Protein AF-A0A6M0SD68-F1 (afdb_monomer)

pLDDT: mean 91.44, std 9.56, range [51.66, 97.94]

Structure (mmCIF, N/CA/C/O backbone):
data_AF-A0A6M0SD68-F1
#
_entry.id   AF-A0A6M0SD68-F1
#
loop_
_atom_site.group_PDB
_atom_site.id
_atom_site.type_symbol
_atom_site.label_atom_id
_atom_site.label_alt_id
_atom_site.label_comp_id
_atom_site.label_asym_id
_atom_site.label_entity_id
_atom_site.label_seq_id
_atom_site.pdbx_PDB_ins_code
_atom_site.Cartn_x
_atom_site.Cartn_y
_atom_site.Cartn_z
_atom_site.occupancy
_atom_site.B_iso_or_equiv
_atom_site.auth_seq_id
_atom_site.auth_comp_id
_atom_site.auth_asym_id
_atom_site.auth_atom_id
_atom_site.pdbx_PDB_model_num
ATOM 1 N N . MET A 1 1 ? 14.435 -3.325 -21.095 1.00 51.66 1 MET A N 1
ATOM 2 C CA . MET A 1 1 ? 13.004 -3.078 -20.810 1.00 51.66 1 MET A CA 1
ATOM 3 C C . MET A 1 1 ? 12.915 -2.585 -19.380 1.00 51.66 1 MET A C 1
ATOM 5 O O . MET A 1 1 ? 13.403 -3.286 -18.506 1.00 51.66 1 MET A O 1
ATOM 9 N N . GLY A 1 2 ? 12.424 -1.365 -19.161 1.00 66.69 2 GLY A N 1
ATOM 10 C CA . GLY A 1 2 ? 12.299 -0.798 -17.816 1.00 66.69 2 GLY A CA 1
ATOM 11 C C . GLY A 1 2 ? 11.113 -1.401 -17.069 1.00 66.69 2 GLY A C 1
ATOM 12 O O . GLY A 1 2 ? 10.083 -1.696 -17.677 1.00 66.69 2 GLY A O 1
ATOM 13 N N . VAL A 1 3 ? 11.268 -1.590 -15.763 1.00 79.31 3 VAL A N 1
ATOM 14 C CA . VAL A 1 3 ? 10.170 -1.948 -14.862 1.00 79.31 3 VAL A CA 1
ATOM 15 C C . VAL A 1 3 ? 9.431 -0.661 -14.487 1.00 79.31 3 VAL A C 1
ATOM 17 O O . VAL A 1 3 ? 10.068 0.354 -14.219 1.00 79.31 3 VAL A O 1
ATOM 20 N N . SER A 1 4 ? 8.096 -0.681 -14.506 1.00 87.81 4 SER A N 1
ATOM 21 C CA . SER A 1 4 ? 7.269 0.465 -14.111 1.00 87.81 4 SER A CA 1
ATOM 22 C C . SER A 1 4 ? 6.580 0.165 -12.778 1.00 87.81 4 SER A C 1
ATOM 24 O O . SER A 1 4 ? 5.684 -0.679 -12.782 1.00 87.81 4 SER A O 1
ATOM 26 N N . PRO A 1 5 ? 6.941 0.852 -11.678 1.00 89.62 5 PRO A N 1
ATOM 27 C CA . PRO A 1 5 ? 6.321 0.650 -10.364 1.00 89.62 5 PRO A CA 1
ATOM 28 C C . PRO A 1 5 ? 4.792 0.776 -10.412 1.00 89.62 5 PRO A C 1
ATOM 30 O O . PRO A 1 5 ? 4.070 -0.043 -9.850 1.00 89.62 5 PRO A O 1
ATOM 33 N N . GLN A 1 6 ? 4.295 1.758 -11.172 1.00 89.12 6 GLN A N 1
ATOM 34 C CA . GLN A 1 6 ? 2.863 2.006 -11.326 1.00 89.12 6 GLN A CA 1
ATOM 35 C C . GLN A 1 6 ? 2.127 0.811 -11.939 1.00 89.12 6 GLN A C 1
ATOM 3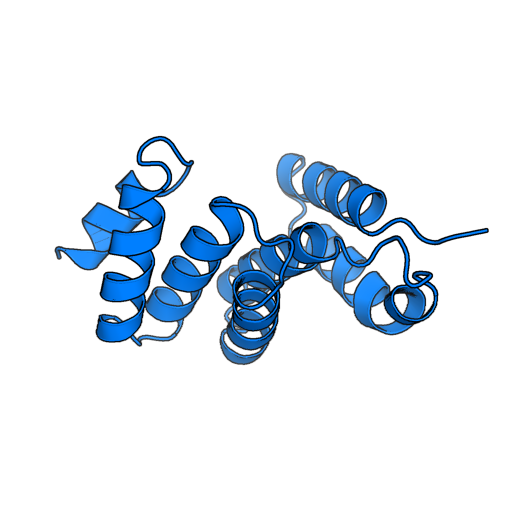7 O O . GLN A 1 6 ? 1.084 0.424 -11.437 1.00 89.12 6 GLN A O 1
ATOM 42 N N . LYS A 1 7 ? 2.689 0.159 -12.965 1.00 91.19 7 LYS A N 1
ATOM 43 C CA . LYS A 1 7 ? 2.039 -1.012 -13.580 1.00 91.19 7 LYS A CA 1
ATOM 44 C C . LYS A 1 7 ? 1.904 -2.190 -12.612 1.00 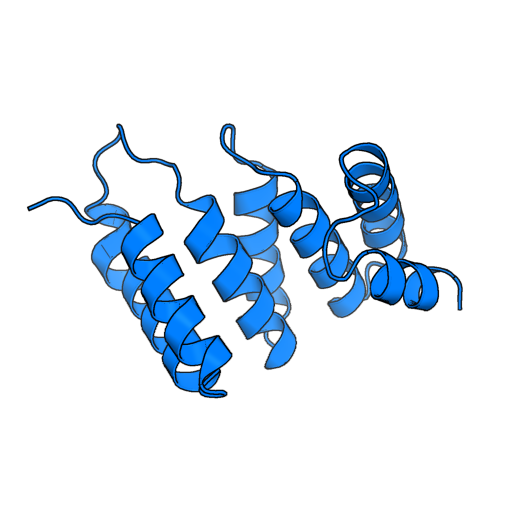91.19 7 LYS A C 1
ATOM 46 O O . LYS A 1 7 ? 0.950 -2.955 -12.720 1.00 91.19 7 LYS A O 1
ATOM 51 N N . TRP A 1 8 ? 2.854 -2.348 -11.689 1.00 93.50 8 TRP A N 1
ATOM 52 C CA . TRP A 1 8 ? 2.763 -3.359 -10.634 1.00 93.50 8 TRP A CA 1
ATOM 53 C C . TRP A 1 8 ? 1.685 -2.999 -9.612 1.00 93.50 8 TRP A C 1
ATOM 55 O O . TRP A 1 8 ? 0.897 -3.867 -9.244 1.00 93.50 8 TRP A O 1
ATOM 65 N N . ALA A 1 9 ? 1.589 -1.721 -9.233 1.00 93.88 9 ALA A N 1
ATOM 66 C CA . ALA A 1 9 ? 0.508 -1.225 -8.387 1.00 93.88 9 ALA A CA 1
ATOM 67 C C . ALA A 1 9 ? -0.874 -1.420 -9.041 1.00 93.88 9 ALA A C 1
ATOM 69 O O . ALA A 1 9 ? -1.752 -2.001 -8.415 1.00 93.88 9 ALA A O 1
ATOM 70 N N . ASP A 1 10 ? -1.053 -1.043 -10.309 1.00 94.75 10 ASP A N 1
ATOM 71 C CA . ASP A 1 10 ? -2.324 -1.209 -11.034 1.00 94.75 10 ASP A CA 1
ATOM 72 C C . ASP A 1 10 ? -2.743 -2.691 -11.105 1.00 94.75 10 ASP A C 1
ATOM 74 O O . ASP A 1 10 ? -3.912 -3.048 -10.943 1.00 94.75 10 ASP A O 1
ATOM 78 N N . CYS A 1 11 ? -1.774 -3.589 -11.312 1.00 96.06 11 CYS A N 1
ATOM 79 C CA . CYS A 1 11 ? -2.017 -5.030 -11.325 1.00 96.06 11 CYS A CA 1
ATOM 80 C C . CYS A 1 11 ? -2.411 -5.557 -9.934 1.00 96.06 11 CYS A C 1
ATOM 82 O O . CYS A 1 11 ? -3.369 -6.322 -9.804 1.00 96.06 11 CYS A O 1
ATOM 84 N N . ALA A 1 12 ? -1.720 -5.116 -8.879 1.00 96.56 12 ALA A N 1
ATOM 85 C CA . ALA A 1 12 ? -2.081 -5.451 -7.506 1.00 96.56 12 ALA A CA 1
ATOM 86 C C . ALA A 1 12 ? -3.484 -4.932 -7.149 1.00 96.56 12 ALA A C 1
ATOM 88 O O . ALA A 1 12 ? -4.245 -5.625 -6.478 1.00 96.56 12 ALA A O 1
ATOM 89 N N . GLU A 1 13 ? -3.864 -3.754 -7.645 1.00 96.25 13 GLU A N 1
ATOM 90 C CA . GLU A 1 13 ? -5.178 -3.155 -7.410 1.00 96.25 13 GLU A CA 1
ATOM 91 C C . GLU A 1 13 ? -6.274 -3.991 -8.068 1.00 96.25 13 GLU A C 1
ATOM 93 O O . GLU A 1 13 ? -7.302 -4.261 -7.448 1.00 96.25 13 GLU A O 1
ATOM 98 N N . ALA A 1 14 ? -6.032 -4.493 -9.280 1.00 97.69 14 ALA A N 1
ATOM 99 C CA . ALA A 1 14 ? -6.941 -5.427 -9.934 1.00 97.69 14 ALA A CA 1
ATOM 100 C C . ALA A 1 14 ? -7.150 -6.708 -9.104 1.00 97.69 14 ALA A C 1
ATOM 102 O O . ALA A 1 14 ? -8.283 -7.181 -8.985 1.00 97.69 14 ALA A O 1
ATOM 103 N N . PHE A 1 15 ? -6.096 -7.249 -8.481 1.00 97.75 15 PHE A N 1
ATOM 104 C CA . PHE A 1 15 ? -6.230 -8.392 -7.572 1.00 97.75 15 PHE A CA 1
ATOM 105 C C . PHE A 1 15 ? -7.011 -8.048 -6.299 1.00 97.75 15 PHE A C 1
ATOM 107 O O . PHE A 1 15 ? -7.865 -8.839 -5.897 1.00 97.75 15 PHE A O 1
ATOM 114 N N . ILE A 1 16 ? -6.779 -6.876 -5.699 1.00 96.56 16 ILE A N 1
ATOM 115 C CA . ILE A 1 16 ? -7.534 -6.397 -4.529 1.00 96.56 16 ILE A CA 1
ATOM 116 C C . ILE A 1 16 ? -9.018 -6.249 -4.872 1.00 96.56 16 ILE A C 1
ATOM 118 O O . ILE A 1 16 ? -9.866 -6.774 -4.157 1.00 96.56 16 ILE A O 1
ATOM 122 N N . ASN A 1 17 ? -9.339 -5.614 -6.000 1.00 96.44 17 ASN A N 1
ATOM 123 C CA . ASN A 1 17 ? -10.717 -5.420 -6.455 1.00 96.44 17 ASN A CA 1
ATOM 124 C C . ASN A 1 17 ? -11.423 -6.746 -6.782 1.00 96.44 17 ASN A C 1
ATOM 126 O O . ASN A 1 17 ? -12.642 -6.843 -6.665 1.00 96.44 17 ASN A O 1
ATOM 130 N N . ALA A 1 18 ? -10.666 -7.785 -7.142 1.00 96.81 18 ALA A N 1
ATOM 131 C CA . ALA A 1 18 ? -11.166 -9.150 -7.298 1.00 96.81 18 ALA A CA 1
ATOM 132 C C . ALA A 1 18 ? -11.277 -9.929 -5.966 1.00 96.81 18 ALA A C 1
ATOM 134 O O . ALA A 1 18 ? -11.580 -11.122 -5.979 1.00 96.81 18 ALA A O 1
ATOM 135 N N . GLY A 1 19 ? -10.994 -9.293 -4.823 1.00 96.00 19 GLY A N 1
ATOM 136 C CA . GLY A 1 19 ? -10.987 -9.908 -3.492 1.00 96.00 19 GLY A CA 1
ATOM 137 C C . GLY A 1 19 ? -9.778 -10.808 -3.219 1.00 96.00 19 GLY A C 1
ATOM 138 O O . GLY A 1 19 ? -9.735 -11.498 -2.202 1.00 96.00 19 GLY A O 1
ATOM 139 N N . ASN A 1 20 ? -8.778 -10.828 -4.104 1.00 96.94 20 ASN A N 1
ATOM 140 C CA . ASN A 1 20 ? -7.602 -11.683 -3.979 1.00 96.94 20 ASN A CA 1
ATOM 141 C C . ASN A 1 20 ? -6.419 -10.937 -3.349 1.00 96.94 20 ASN A C 1
ATOM 143 O O . ASN A 1 20 ? -5.404 -10.665 -3.992 1.00 96.94 20 ASN A O 1
ATOM 147 N N . HIS A 1 21 ? -6.562 -10.605 -2.067 1.00 96.56 21 HIS A N 1
ATOM 148 C CA . HIS A 1 21 ? -5.572 -9.809 -1.335 1.00 96.56 21 HIS A CA 1
ATOM 149 C C . HIS A 1 21 ? -4.229 -10.544 -1.196 1.00 96.56 21 HIS A C 1
ATOM 151 O O . HIS A 1 21 ? -3.177 -9.919 -1.280 1.00 96.56 21 HIS A O 1
ATOM 157 N N . GLN A 1 22 ? -4.256 -11.876 -1.066 1.00 96.50 22 GLN A N 1
ATOM 158 C CA . GLN A 1 22 ? -3.044 -12.691 -0.966 1.00 96.50 22 GLN A CA 1
ATOM 159 C C . GLN A 1 22 ? -2.198 -12.610 -2.244 1.00 96.50 22 GLN A C 1
ATOM 161 O O . GLN A 1 22 ? -1.006 -12.333 -2.168 1.00 96.50 22 GLN A O 1
ATOM 166 N N . LYS A 1 23 ? -2.811 -12.760 -3.428 1.00 96.81 23 LYS A N 1
ATOM 167 C CA . LYS A 1 23 ? -2.076 -12.605 -4.695 1.00 96.81 23 LYS A CA 1
ATOM 168 C C . LYS A 1 23 ? -1.560 -11.187 -4.901 1.00 96.81 23 LYS A C 1
ATOM 170 O O . LYS A 1 23 ? -0.472 -11.020 -5.438 1.00 96.81 23 LYS A O 1
ATOM 175 N N . ALA A 1 24 ? -2.325 -10.174 -4.491 1.00 97.81 24 ALA A N 1
ATOM 176 C CA . ALA A 1 24 ? -1.864 -8.789 -4.554 1.00 97.81 24 ALA A CA 1
ATOM 177 C C . ALA A 1 24 ? -0.607 -8.580 -3.696 1.00 97.81 24 ALA A C 1
ATOM 179 O O . ALA A 1 24 ? 0.329 -7.916 -4.137 1.00 97.81 24 ALA A O 1
ATOM 180 N N . ARG A 1 25 ? -0.570 -9.184 -2.500 1.00 97.19 25 ARG A N 1
ATOM 181 C CA . ARG A 1 25 ? 0.588 -9.137 -1.600 1.00 97.19 25 ARG A CA 1
ATOM 182 C C . ARG A 1 25 ? 1.796 -9.823 -2.229 1.00 97.19 25 ARG A C 1
ATOM 184 O O . ARG A 1 25 ? 2.821 -9.174 -2.384 1.00 97.19 25 ARG A O 1
ATOM 191 N N . GLU A 1 26 ? 1.649 -11.080 -2.643 1.00 97.38 26 GLU A N 1
ATOM 192 C CA . GLU A 1 26 ? 2.731 -11.868 -3.256 1.00 97.38 26 GLU A CA 1
ATOM 193 C C . GLU A 1 26 ? 3.319 -11.169 -4.489 1.00 97.38 26 GLU A C 1
ATOM 195 O O . GLU A 1 26 ? 4.534 -11.122 -4.663 1.00 97.38 26 GLU A O 1
ATOM 200 N N . LEU A 1 27 ? 2.459 -10.576 -5.323 1.00 97.44 27 LEU A N 1
ATOM 201 C CA . LEU A 1 27 ? 2.872 -9.815 -6.499 1.00 97.44 27 LEU A CA 1
ATOM 202 C C . LEU A 1 27 ? 3.747 -8.608 -6.126 1.00 97.44 27 LEU A C 1
ATOM 204 O O . LEU A 1 27 ? 4.747 -8.341 -6.791 1.00 97.44 27 LEU A O 1
ATOM 208 N N . LEU A 1 28 ? 3.359 -7.850 -5.098 1.00 96.69 28 LEU A N 1
ATOM 209 C CA . LEU A 1 28 ? 4.111 -6.671 -4.668 1.00 96.69 28 LEU A CA 1
ATOM 210 C C . LEU A 1 28 ? 5.387 -7.042 -3.904 1.00 96.69 28 LEU A C 1
ATOM 212 O O . LEU A 1 28 ? 6.391 -6.353 -4.056 1.00 96.69 28 LEU A O 1
ATOM 216 N N . GLU A 1 29 ? 5.384 -8.129 -3.133 1.00 96.38 29 GLU A N 1
ATOM 217 C CA . GLU A 1 29 ? 6.603 -8.664 -2.512 1.00 96.38 29 GLU A CA 1
ATOM 218 C C . GLU A 1 29 ? 7.617 -9.079 -3.594 1.00 96.38 29 GLU A C 1
ATOM 220 O O . GLU A 1 29 ? 8.754 -8.613 -3.565 1.00 96.38 29 GLU A O 1
ATOM 225 N N . ASP A 1 30 ? 7.188 -9.811 -4.631 1.00 95.44 30 ASP A N 1
ATOM 226 C CA . ASP A 1 30 ? 8.052 -10.164 -5.769 1.00 95.44 30 ASP A CA 1
ATOM 227 C C . ASP A 1 30 ? 8.603 -8.921 -6.488 1.00 95.44 30 ASP A C 1
ATOM 229 O O . ASP A 1 30 ? 9.783 -8.866 -6.853 1.00 95.44 30 ASP A O 1
ATOM 233 N N . TYR A 1 31 ? 7.776 -7.882 -6.651 1.00 94.19 31 TYR A N 1
ATOM 234 C CA . TYR A 1 31 ? 8.224 -6.603 -7.197 1.00 94.19 31 TYR A CA 1
ATOM 235 C C . TYR A 1 31 ? 9.387 -6.011 -6.391 1.00 94.19 31 TYR A C 1
ATOM 237 O O . TYR A 1 31 ? 10.427 -5.681 -6.975 1.00 94.19 31 TYR A O 1
ATOM 245 N N . PHE A 1 32 ? 9.229 -5.875 -5.071 1.00 92.88 32 PHE A N 1
ATOM 246 C CA . PHE A 1 32 ? 10.250 -5.260 -4.225 1.00 92.88 32 PHE A CA 1
ATOM 247 C C . PHE A 1 32 ? 11.510 -6.115 -4.109 1.00 92.88 32 PHE A C 1
ATOM 249 O O . PHE A 1 32 ? 12.604 -5.549 -4.146 1.00 92.88 32 PHE A O 1
ATOM 256 N N . ASP A 1 33 ? 11.375 -7.439 -4.081 1.00 93.12 33 ASP A N 1
ATOM 257 C CA . ASP A 1 33 ? 12.504 -8.357 -3.936 1.00 93.12 33 ASP A CA 1
ATOM 258 C C . ASP A 1 33 ? 13.330 -8.482 -5.230 1.00 93.12 33 ASP A C 1
ATOM 260 O O . ASP A 1 33 ? 14.562 -8.524 -5.189 1.00 93.12 33 ASP A O 1
ATOM 264 N N . ASN A 1 34 ? 12.678 -8.516 -6.401 1.00 91.69 34 ASN A N 1
ATOM 265 C CA . ASN A 1 34 ? 13.328 -8.934 -7.654 1.00 91.69 34 ASN A CA 1
ATOM 266 C C . ASN A 1 34 ? 13.375 -7.867 -8.760 1.00 91.69 34 ASN A C 1
ATOM 268 O O . ASN A 1 34 ? 14.149 -8.001 -9.728 1.00 91.69 34 ASN A O 1
ATOM 272 N N . TYR A 1 35 ? 12.541 -6.827 -8.680 1.00 89.25 35 TYR A N 1
ATOM 273 C CA . TYR A 1 35 ? 12.326 -5.896 -9.794 1.00 89.25 35 TYR A CA 1
ATOM 274 C C . TYR A 1 35 ? 12.528 -4.421 -9.452 1.00 89.25 35 TYR A C 1
ATOM 276 O O . TYR A 1 35 ? 12.903 -3.673 -10.357 1.00 89.25 35 TYR A O 1
ATOM 284 N N . SER A 1 36 ? 12.378 -4.014 -8.191 1.00 86.50 36 SER A N 1
ATOM 285 C CA . SER A 1 36 ? 12.625 -2.640 -7.721 1.00 86.50 36 SER A CA 1
ATOM 286 C C . SER A 1 36 ? 14.021 -2.133 -8.116 1.00 86.50 36 SER A C 1
ATOM 288 O O . SER A 1 36 ? 14.173 -1.049 -8.672 1.00 86.50 36 SER A O 1
ATOM 290 N N . ILE A 1 37 ? 15.053 -2.977 -7.995 1.00 85.31 37 ILE A N 1
ATOM 291 C CA . ILE A 1 37 ? 16.437 -2.645 -8.380 1.00 85.31 37 ILE A CA 1
ATOM 292 C C . ILE A 1 37 ? 16.609 -2.331 -9.877 1.00 85.31 37 ILE A C 1
ATOM 294 O O . ILE A 1 37 ? 17.581 -1.696 -10.285 1.00 85.31 37 ILE A O 1
ATOM 298 N N . LYS A 1 38 ? 15.674 -2.780 -10.723 1.00 82.75 38 LYS A N 1
ATOM 299 C CA . LYS A 1 38 ? 15.685 -2.550 -12.177 1.00 82.75 38 LYS A CA 1
ATOM 300 C C . LYS A 1 38 ? 14.955 -1.260 -12.563 1.00 82.75 38 LYS A C 1
ATOM 302 O O . LYS A 1 38 ? 14.893 -0.933 -13.753 1.00 82.75 38 LYS A O 1
ATOM 307 N N . VAL A 1 39 ? 14.391 -0.536 -11.596 1.00 77.81 39 VAL A N 1
ATOM 308 C CA . VAL A 1 39 ? 13.778 0.773 -11.812 1.00 77.81 39 VAL A CA 1
ATOM 309 C C . VAL A 1 39 ? 14.887 1.795 -12.037 1.00 77.81 39 VAL A C 1
ATOM 311 O O . VAL A 1 39 ? 15.709 2.084 -11.171 1.00 77.81 39 VAL A O 1
ATOM 314 N N . THR A 1 40 ? 14.946 2.339 -13.249 1.00 68.38 40 THR A N 1
ATOM 315 C CA . THR A 1 40 ? 15.916 3.383 -13.597 1.00 68.38 40 THR A CA 1
ATOM 316 C C . THR A 1 40 ? 15.582 4.688 -12.871 1.00 68.38 40 THR A C 1
ATOM 318 O O . THR A 1 40 ? 14.407 5.010 -12.711 1.00 68.38 40 THR A O 1
ATOM 321 N N . SER A 1 41 ? 16.601 5.473 -12.502 1.00 58.12 41 SER A N 1
ATOM 322 C CA . SER A 1 41 ? 16.502 6.643 -11.602 1.00 58.12 41 SER A CA 1
ATOM 323 C C . SER A 1 41 ? 15.433 7.691 -11.943 1.00 58.12 41 SER A C 1
ATOM 325 O O . SER A 1 41 ? 14.977 8.389 -11.045 1.00 58.12 41 SER A O 1
ATOM 327 N N . TYR A 1 42 ? 14.991 7.787 -13.200 1.00 52.91 42 TYR A N 1
ATOM 328 C CA . TYR A 1 42 ? 13.920 8.696 -13.627 1.00 52.91 42 TYR A CA 1
ATOM 329 C C . TYR A 1 42 ? 12.511 8.273 -13.151 1.00 52.91 42 TYR A C 1
ATOM 331 O O . TYR A 1 42 ? 11.555 9.013 -13.345 1.00 52.91 42 TYR A O 1
ATOM 339 N N . ALA A 1 43 ? 12.362 7.090 -12.542 1.00 53.69 43 ALA A N 1
ATOM 340 C CA . ALA A 1 43 ? 11.074 6.497 -12.181 1.00 53.69 43 ALA A CA 1
ATOM 341 C C . ALA A 1 43 ? 10.930 6.160 -10.682 1.00 53.69 43 ALA A C 1
ATOM 343 O O . ALA A 1 43 ? 10.213 5.220 -10.348 1.00 53.69 43 ALA A O 1
ATOM 344 N N . ARG A 1 44 ? 11.558 6.924 -9.773 1.00 58.38 44 ARG A N 1
ATOM 345 C CA . ARG A 1 44 ? 11.407 6.794 -8.300 1.00 58.38 44 ARG A CA 1
ATOM 346 C C . ARG A 1 44 ? 9.998 7.159 -7.768 1.00 58.38 44 ARG A C 1
ATOM 348 O O . ARG A 1 44 ? 9.850 7.665 -6.665 1.00 58.38 44 ARG A O 1
ATOM 355 N N . PHE A 1 45 ? 8.945 6.870 -8.527 1.00 64.50 45 PHE A N 1
ATOM 356 C CA . PHE A 1 45 ? 7.535 7.037 -8.157 1.00 64.50 45 PHE A CA 1
ATOM 357 C C . PHE A 1 45 ? 6.982 5.779 -7.461 1.00 64.50 45 PHE A C 1
ATOM 359 O O . PHE A 1 45 ? 5.863 5.345 -7.721 1.00 64.50 45 PHE A O 1
ATOM 366 N N . GLU A 1 46 ? 7.788 5.128 -6.619 1.00 75.38 46 GLU A N 1
ATOM 367 C CA . GLU A 1 46 ? 7.457 3.819 -6.033 1.00 75.38 46 GLU A CA 1
ATOM 368 C C . GLU A 1 46 ? 6.468 3.892 -4.864 1.00 75.38 46 GLU A C 1
ATOM 370 O O . GLU A 1 46 ? 6.113 2.864 -4.290 1.00 75.38 46 GLU A O 1
ATOM 375 N N . THR A 1 47 ? 5.967 5.080 -4.525 1.00 90.81 47 THR A N 1
ATOM 376 C CA . THR A 1 47 ? 5.048 5.245 -3.393 1.00 90.81 47 THR A CA 1
ATOM 377 C C . THR A 1 47 ? 3.759 4.447 -3.594 1.00 90.81 47 THR A C 1
ATOM 379 O O . THR A 1 47 ? 3.226 3.877 -2.643 1.00 90.81 47 THR A O 1
ATOM 382 N N . ALA A 1 48 ? 3.316 4.269 -4.845 1.00 92.81 48 ALA A N 1
ATOM 383 C CA . ALA A 1 48 ? 2.147 3.461 -5.155 1.00 92.81 48 ALA A CA 1
ATOM 384 C C . ALA A 1 48 ? 2.292 1.973 -4.742 1.00 92.81 48 ALA A C 1
ATOM 386 O O . ALA A 1 48 ? 1.507 1.508 -3.911 1.00 92.81 48 ALA A O 1
ATOM 387 N N . PRO A 1 49 ? 3.256 1.183 -5.243 1.00 94.81 49 PRO A N 1
ATOM 388 C CA . PRO A 1 49 ? 3.408 -0.188 -4.755 1.00 94.81 49 PRO A CA 1
ATOM 389 C C . PRO A 1 49 ? 3.702 -0.248 -3.243 1.00 94.81 49 PRO A C 1
ATOM 391 O O . PRO A 1 49 ? 3.181 -1.141 -2.576 1.00 94.81 49 PRO A O 1
ATOM 394 N N . MET A 1 50 ? 4.428 0.728 -2.675 1.00 95.81 50 MET A N 1
ATOM 395 C CA . MET A 1 50 ? 4.737 0.772 -1.235 1.00 95.81 50 MET A CA 1
ATOM 396 C C . MET A 1 50 ? 3.472 0.912 -0.376 1.00 95.81 50 MET A C 1
ATOM 398 O O . MET A 1 50 ? 3.225 0.076 0.490 1.00 95.81 50 MET A O 1
ATOM 402 N N . ARG A 1 51 ? 2.618 1.913 -0.641 1.00 95.38 51 ARG A N 1
ATOM 403 C CA . ARG A 1 51 ? 1.389 2.158 0.143 1.00 95.38 51 ARG A CA 1
ATOM 404 C C . ARG A 1 51 ? 0.402 0.988 0.070 1.00 95.38 51 ARG A C 1
ATOM 406 O O . ARG A 1 51 ? -0.298 0.693 1.035 1.00 95.38 51 ARG A O 1
ATOM 413 N N . MET A 1 52 ? 0.343 0.300 -1.074 1.00 96.25 52 MET A N 1
ATOM 414 C CA . MET A 1 52 ? -0.530 -0.863 -1.251 1.00 96.25 52 MET A CA 1
ATOM 415 C C . MET A 1 52 ? -0.015 -2.070 -0.492 1.00 96.25 52 MET A C 1
ATOM 417 O O . MET A 1 52 ? -0.797 -2.720 0.200 1.00 96.25 52 MET A O 1
ATOM 421 N N . LEU A 1 53 ? 1.287 -2.343 -0.591 1.00 97.56 53 LEU A N 1
ATOM 422 C CA . LEU A 1 53 ? 1.893 -3.425 0.164 1.00 97.56 53 LEU A CA 1
ATOM 423 C C . LEU A 1 53 ? 1.766 -3.164 1.667 1.00 97.56 53 LEU A C 1
ATOM 425 O O . LEU A 1 53 ? 1.326 -4.053 2.385 1.00 97.56 53 LEU A O 1
ATOM 429 N N . ALA A 1 54 ? 2.012 -1.935 2.127 1.00 97.56 54 ALA A N 1
ATOM 430 C CA . ALA A 1 54 ? 1.810 -1.549 3.521 1.00 97.56 54 ALA A CA 1
ATOM 431 C C . ALA A 1 54 ? 0.391 -1.869 4.018 1.00 97.56 54 ALA A C 1
ATOM 433 O O . ALA A 1 54 ? 0.223 -2.516 5.052 1.00 97.56 54 ALA A O 1
ATOM 434 N N . LYS A 1 55 ? -0.637 -1.494 3.243 1.00 95.94 55 LYS A N 1
ATOM 435 C CA . LYS A 1 55 ? -2.039 -1.791 3.568 1.00 95.94 55 LYS A CA 1
ATOM 436 C C . LYS A 1 55 ? -2.319 -3.298 3.638 1.00 95.94 55 LYS A C 1
ATOM 438 O O . LYS A 1 55 ? -3.022 -3.746 4.539 1.00 95.94 55 LYS A O 1
ATOM 443 N N . LEU A 1 56 ? -1.789 -4.079 2.699 1.00 97.44 56 LEU A N 1
ATOM 444 C CA . LEU A 1 56 ? -1.960 -5.537 2.682 1.00 97.44 56 LEU A CA 1
ATOM 445 C C . LEU A 1 56 ? -1.251 -6.206 3.867 1.00 97.44 56 LEU A C 1
ATOM 447 O O . LEU A 1 56 ? -1.800 -7.124 4.473 1.00 97.44 56 LEU A O 1
ATOM 451 N N . LEU A 1 57 ? -0.063 -5.719 4.227 1.00 97.56 57 LEU A N 1
ATOM 452 C CA . LEU A 1 57 ? 0.725 -6.221 5.349 1.00 97.56 57 LEU A CA 1
ATOM 453 C C . LEU A 1 57 ? -0.021 -6.037 6.674 1.00 97.56 57 LEU A C 1
ATOM 455 O O . LEU A 1 57 ? -0.233 -7.026 7.380 1.00 97.56 57 LEU A O 1
ATOM 459 N N . ILE A 1 58 ? -0.538 -4.836 6.961 1.00 95.75 58 ILE A N 1
ATOM 460 C CA . ILE A 1 58 ? -1.313 -4.605 8.193 1.00 95.75 58 ILE A CA 1
ATOM 461 C C . ILE A 1 58 ? -2.614 -5.415 8.236 1.00 95.75 58 ILE A C 1
ATOM 463 O O . ILE A 1 58 ? -2.984 -5.910 9.295 1.00 95.75 58 ILE A O 1
ATOM 467 N N . GLN A 1 59 ? -3.275 -5.636 7.093 1.00 93.88 59 GLN A N 1
ATOM 468 C CA . GLN A 1 59 ? -4.471 -6.488 7.021 1.00 93.88 59 GLN A CA 1
ATOM 469 C C . GLN A 1 59 ? -4.175 -7.947 7.385 1.00 93.88 59 GLN A C 1
ATOM 471 O O . GLN A 1 59 ? -5.051 -8.654 7.876 1.00 93.88 59 GLN A O 1
ATOM 476 N N . SER A 1 60 ? -2.944 -8.393 7.150 1.00 93.94 60 SER A N 1
ATOM 477 C CA . SER A 1 60 ? -2.465 -9.725 7.522 1.00 93.94 60 SER A CA 1
ATOM 478 C C . SER A 1 60 ? -1.749 -9.785 8.879 1.00 93.94 60 SER A C 1
ATOM 480 O O . SER A 1 60 ? -1.266 -10.851 9.251 1.00 93.94 60 SER A O 1
ATOM 482 N N . GLY A 1 61 ? -1.678 -8.669 9.616 1.00 94.88 61 GLY A N 1
ATOM 483 C CA . GLY A 1 61 ? -1.027 -8.576 10.930 1.00 94.88 61 GLY A CA 1
ATOM 484 C C . GLY A 1 61 ? 0.493 -8.362 10.902 1.00 94.88 61 GLY A C 1
ATOM 485 O O . GLY A 1 61 ? 1.133 -8.405 11.949 1.00 94.88 61 GLY A O 1
ATOM 486 N N . ASP A 1 62 ? 1.082 -8.118 9.731 1.00 96.19 62 ASP A N 1
ATOM 487 C CA . ASP A 1 62 ? 2.516 -7.850 9.551 1.00 96.19 62 ASP A CA 1
ATOM 488 C C . ASP A 1 62 ? 2.795 -6.344 9.722 1.00 96.19 62 ASP A C 1
ATOM 490 O O . ASP A 1 62 ? 3.084 -5.612 8.771 1.00 96.19 62 ASP A O 1
ATOM 494 N N . PHE A 1 63 ? 2.586 -5.847 10.946 1.00 94.69 63 PHE A N 1
ATOM 495 C CA . PHE A 1 63 ? 2.609 -4.409 11.239 1.00 94.69 63 PHE A CA 1
ATOM 496 C C . PHE A 1 63 ? 3.993 -3.779 11.070 1.00 94.69 63 PHE A C 1
ATOM 498 O O . PHE A 1 63 ? 4.084 -2.639 10.622 1.00 94.69 63 PHE A O 1
ATOM 505 N N . GLU A 1 64 ? 5.058 -4.514 11.394 1.00 95.31 64 GLU A N 1
ATOM 506 C CA . GLU A 1 64 ? 6.441 -4.034 11.306 1.00 95.31 64 GLU A CA 1
ATOM 507 C C . GLU A 1 64 ? 6.800 -3.680 9.861 1.00 95.31 64 GLU A C 1
ATOM 509 O O . GLU A 1 64 ? 7.065 -2.516 9.554 1.00 95.31 64 GLU A O 1
ATOM 514 N N . ARG A 1 65 ? 6.681 -4.647 8.941 1.00 95.81 65 ARG A N 1
ATOM 515 C CA . ARG A 1 65 ? 6.951 -4.409 7.517 1.00 95.81 65 ARG A CA 1
ATOM 516 C C . ARG A 1 65 ? 5.960 -3.418 6.917 1.00 95.81 65 ARG A C 1
ATOM 518 O O . ARG A 1 65 ? 6.329 -2.607 6.068 1.00 95.81 65 ARG A O 1
ATOM 525 N N . GLY A 1 66 ? 4.698 -3.461 7.354 1.00 97.06 66 GLY A N 1
ATOM 526 C CA . GLY A 1 66 ? 3.693 -2.485 6.939 1.00 97.06 66 GLY A CA 1
ATOM 527 C C . GLY A 1 66 ? 4.126 -1.051 7.252 1.00 97.06 66 GLY A C 1
ATOM 528 O O . GLY A 1 66 ? 3.992 -0.165 6.405 1.00 97.06 66 GLY A O 1
ATOM 529 N N . CYS A 1 67 ? 4.695 -0.837 8.440 1.00 96.50 67 CYS A N 1
ATOM 530 C CA . CYS A 1 67 ? 5.189 0.460 8.891 1.00 96.50 67 CYS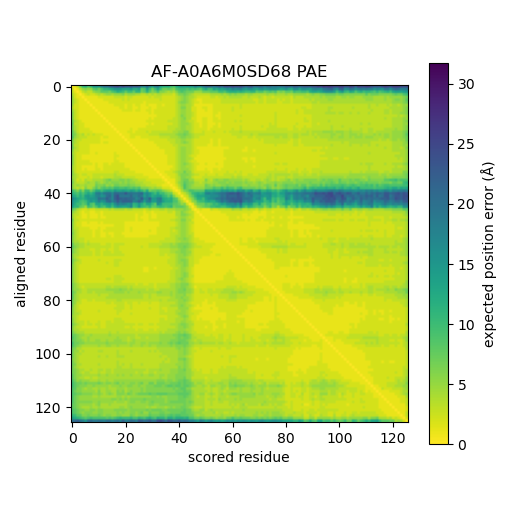 A CA 1
ATOM 531 C C . CYS A 1 67 ? 6.408 0.912 8.089 1.00 96.50 67 CYS A C 1
ATOM 533 O O . CYS A 1 67 ? 6.430 2.052 7.631 1.00 96.50 67 CYS A O 1
ATOM 535 N N . GLU A 1 68 ? 7.364 0.019 7.825 1.00 96.06 68 GLU A N 1
ATOM 536 C CA . GLU A 1 68 ? 8.544 0.333 7.010 1.00 96.06 68 GLU A CA 1
ATOM 537 C C . GLU A 1 68 ? 8.159 0.855 5.618 1.00 96.06 68 GLU A C 1
ATOM 539 O O . GLU A 1 68 ? 8.618 1.921 5.200 1.00 96.06 68 GLU A O 1
ATOM 544 N N . PHE A 1 69 ? 7.271 0.150 4.907 1.00 96.50 69 PHE A N 1
ATOM 545 C CA . PHE A 1 69 ? 6.835 0.571 3.573 1.00 96.50 69 PHE A CA 1
ATOM 546 C C . PHE A 1 69 ? 6.015 1.864 3.601 1.00 96.50 69 PHE A C 1
ATOM 548 O O . PHE A 1 69 ? 6.215 2.733 2.748 1.00 96.50 69 PHE A O 1
ATOM 555 N N . ALA A 1 70 ? 5.110 2.025 4.570 1.00 96.81 70 ALA A N 1
ATOM 556 C CA . ALA A 1 70 ? 4.323 3.250 4.690 1.00 96.81 70 ALA A CA 1
ATOM 557 C C . ALA A 1 70 ? 5.196 4.463 5.043 1.00 96.81 70 ALA A C 1
ATOM 559 O O . ALA A 1 70 ? 5.017 5.534 4.466 1.00 96.81 70 ALA A O 1
ATOM 560 N N . GLN A 1 71 ? 6.180 4.291 5.926 1.00 96.62 71 GLN A N 1
ATOM 561 C CA . GLN A 1 71 ? 7.126 5.342 6.290 1.00 96.62 71 GLN A CA 1
ATOM 562 C C . GLN A 1 71 ? 8.005 5.744 5.101 1.00 96.62 71 GLN A C 1
ATOM 564 O O . GLN A 1 71 ? 8.248 6.937 4.897 1.00 96.62 71 GLN A O 1
ATOM 569 N N . GLN A 1 72 ? 8.464 4.778 4.298 1.00 94.56 72 GLN A N 1
ATOM 570 C CA . GLN A 1 72 ? 9.207 5.056 3.066 1.00 94.56 72 GLN A CA 1
ATOM 571 C C . GLN A 1 72 ? 8.356 5.837 2.058 1.00 94.56 72 GLN A C 1
ATOM 573 O O . GLN A 1 72 ? 8.840 6.818 1.495 1.00 94.56 72 GLN A O 1
ATOM 578 N N . ALA A 1 73 ? 7.088 5.451 1.870 1.00 95.06 73 ALA A N 1
ATOM 579 C CA . ALA A 1 73 ? 6.169 6.168 0.988 1.00 95.06 73 ALA A CA 1
ATOM 580 C C . ALA A 1 73 ? 5.921 7.608 1.471 1.00 95.06 73 ALA A C 1
ATOM 582 O O . ALA A 1 73 ? 6.031 8.537 0.677 1.00 95.06 73 ALA A O 1
ATOM 583 N N . TYR A 1 74 ? 5.668 7.791 2.771 1.00 95.75 74 TYR A N 1
ATOM 584 C CA . TYR A 1 74 ? 5.479 9.096 3.414 1.00 95.75 74 TYR A CA 1
ATOM 585 C C . TYR A 1 74 ? 6.723 9.997 3.320 1.00 95.75 74 TYR A C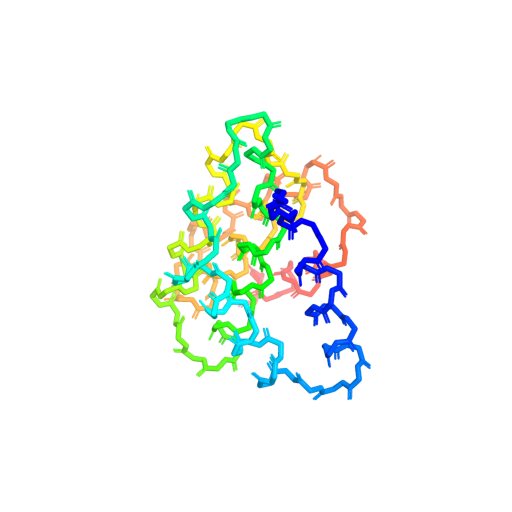 1
ATOM 587 O O . TYR A 1 74 ? 6.620 11.201 3.114 1.00 95.75 74 TYR A O 1
ATOM 595 N N . SER A 1 75 ? 7.922 9.421 3.427 1.00 93.94 75 SER A N 1
ATOM 596 C CA . SER A 1 75 ? 9.182 10.182 3.385 1.00 93.94 75 SER A CA 1
ATOM 597 C C . SER A 1 75 ? 9.675 10.478 1.962 1.00 93.94 75 SER A C 1
ATOM 599 O O . SER A 1 75 ? 10.745 11.059 1.791 1.00 93.94 75 SER A O 1
ATOM 601 N N . SER A 1 76 ? 8.944 10.043 0.934 1.00 91.25 76 SER A N 1
ATOM 602 C CA . SER A 1 76 ? 9.321 10.231 -0.465 1.00 91.25 76 SER A CA 1
ATOM 603 C C . SER A 1 76 ? 9.060 11.661 -0.938 1.00 91.25 76 SER A C 1
ATOM 605 O O . SER A 1 76 ? 7.988 12.216 -0.705 1.00 91.25 76 SER A O 1
ATOM 607 N N . ASP A 1 77 ? 9.975 12.215 -1.741 1.00 89.25 77 ASP A N 1
ATOM 608 C CA . ASP A 1 77 ? 9.771 13.494 -2.447 1.00 89.25 77 ASP A CA 1
ATOM 609 C C . ASP A 1 77 ? 8.575 13.456 -3.421 1.00 89.25 77 ASP A C 1
ATOM 611 O O . ASP A 1 77 ? 8.084 14.492 -3.871 1.00 89.25 77 ASP A O 1
ATOM 615 N N . HIS A 1 78 ? 8.115 12.252 -3.774 1.00 87.19 78 HIS A N 1
ATOM 616 C CA . HIS A 1 78 ? 6.984 12.007 -4.667 1.00 87.19 78 HIS A CA 1
ATOM 617 C C . HIS A 1 78 ? 5.758 11.456 -3.934 1.00 87.19 78 HIS A C 1
ATOM 619 O O . HIS A 1 78 ? 4.897 10.843 -4.570 1.00 87.19 78 HIS A O 1
ATOM 625 N N . GLN A 1 79 ? 5.682 11.639 -2.614 1.00 92.62 79 GLN A N 1
ATOM 626 C CA . GLN A 1 79 ? 4.503 11.248 -1.853 1.00 92.62 79 GLN A CA 1
ATOM 627 C C . GLN A 1 79 ? 3.232 11.923 -2.384 1.00 92.62 79 GLN A C 1
ATOM 629 O O . GLN A 1 79 ? 3.235 13.060 -2.864 1.00 92.62 79 GLN A O 1
ATOM 634 N N . CYS A 1 80 ? 2.124 11.208 -2.274 1.00 92.00 80 CYS A N 1
ATOM 635 C CA . CYS A 1 80 ? 0.787 11.703 -2.534 1.00 92.00 80 CYS A CA 1
ATOM 636 C C . CYS A 1 80 ? -0.025 11.738 -1.228 1.00 92.00 80 CYS A C 1
ATOM 638 O O . CYS A 1 80 ? 0.333 11.067 -0.261 1.00 92.00 80 CYS A O 1
ATOM 640 N N . PRO A 1 81 ? -1.159 12.461 -1.185 1.00 94.25 81 PRO A N 1
ATOM 641 C CA . PRO A 1 81 ? -1.986 12.553 0.023 1.00 94.25 81 PRO A CA 1
ATOM 642 C C . PRO A 1 81 ? -2.374 11.194 0.631 1.00 94.25 81 PRO A C 1
ATOM 644 O O . PRO A 1 81 ? -2.425 11.041 1.850 1.00 94.25 81 PRO A O 1
ATOM 647 N N . MET A 1 82 ? -2.595 10.181 -0.218 1.00 94.94 82 MET A N 1
ATOM 648 C CA . MET A 1 82 ? -2.916 8.829 0.244 1.00 94.94 82 MET A CA 1
ATOM 649 C C . MET A 1 82 ? -1.762 8.164 0.999 1.00 94.94 82 MET A C 1
ATOM 651 O O . MET A 1 82 ? -2.034 7.336 1.860 1.00 94.94 82 MET A O 1
ATOM 655 N N . ASP A 1 83 ? -0.503 8.505 0.718 1.00 96.19 83 ASP A N 1
ATOM 656 C CA . ASP A 1 83 ? 0.648 7.933 1.428 1.00 96.19 83 ASP A CA 1
ATOM 657 C C . ASP A 1 83 ? 0.654 8.376 2.898 1.00 96.19 83 ASP A C 1
ATOM 659 O O . ASP A 1 83 ? 0.850 7.552 3.792 1.00 96.19 83 ASP A O 1
ATOM 663 N N . VAL A 1 84 ? 0.317 9.646 3.154 1.00 97.19 84 VAL A N 1
ATOM 664 C CA . VAL A 1 84 ? 0.160 10.206 4.508 1.00 97.19 84 VAL A CA 1
ATOM 665 C C . VAL A 1 84 ? -0.963 9.491 5.263 1.00 97.19 84 VAL A C 1
ATOM 667 O O . VAL A 1 84 ? -0.780 9.056 6.400 1.00 97.19 84 VAL A O 1
ATOM 670 N N . LEU A 1 85 ? -2.117 9.294 4.613 1.00 97.19 85 LEU A N 1
ATOM 671 C CA . LEU A 1 85 ? -3.250 8.596 5.225 1.00 97.19 85 LEU A CA 1
ATOM 672 C C . LEU A 1 85 ? -2.927 7.129 5.540 1.00 97.19 85 LEU A C 1
ATOM 674 O O . LEU A 1 85 ? -3.272 6.639 6.615 1.00 97.19 85 LEU A O 1
ATOM 678 N N . ILE A 1 86 ? -2.265 6.419 4.621 1.00 97.19 86 ILE A N 1
ATOM 679 C CA . ILE A 1 86 ? -1.848 5.030 4.848 1.00 97.19 86 ILE A CA 1
ATOM 680 C C . ILE A 1 86 ? -0.849 4.952 6.004 1.00 97.19 86 ILE A C 1
ATOM 682 O O . ILE A 1 86 ? -0.972 4.056 6.834 1.00 97.19 86 ILE A O 1
ATOM 686 N N . TYR A 1 87 ? 0.083 5.897 6.121 1.00 97.94 87 TYR A N 1
ATOM 687 C CA . TYR A 1 87 ? 1.001 5.919 7.255 1.00 97.94 87 TYR A CA 1
ATOM 688 C C . TYR A 1 87 ? 0.271 6.118 8.592 1.00 97.94 87 TYR A C 1
ATOM 690 O O . TYR A 1 87 ? 0.532 5.375 9.537 1.00 97.94 87 TYR A O 1
ATOM 698 N N . ALA A 1 88 ? -0.721 7.013 8.657 1.00 97.38 88 ALA A N 1
ATOM 699 C CA . ALA A 1 88 ? -1.567 7.155 9.846 1.00 97.38 88 ALA A CA 1
ATOM 700 C C . ALA A 1 88 ? -2.327 5.859 10.196 1.00 97.38 88 ALA A C 1
ATOM 702 O O . ALA A 1 88 ? -2.350 5.455 11.358 1.00 97.38 88 ALA A O 1
ATOM 703 N N . LEU A 1 89 ? -2.906 5.182 9.195 1.00 96.19 89 LEU A N 1
ATOM 704 C CA . LEU A 1 89 ? -3.609 3.902 9.369 1.00 96.19 89 LEU A CA 1
ATOM 705 C C . LEU A 1 89 ? -2.696 2.805 9.925 1.00 96.19 89 LEU A C 1
ATOM 707 O O . LEU A 1 89 ? -3.104 2.021 10.783 1.00 96.19 89 LEU A O 1
ATOM 711 N N . VAL A 1 90 ? -1.464 2.735 9.424 1.00 96.25 90 VAL A N 1
ATOM 712 C CA . VAL A 1 90 ? -0.486 1.740 9.864 1.00 96.25 90 VAL A CA 1
ATOM 713 C C . VAL A 1 90 ? -0.025 2.024 11.292 1.00 96.25 90 VAL A C 1
ATOM 715 O O . VAL A 1 90 ? 0.024 1.095 12.094 1.00 96.25 90 VAL A O 1
ATOM 718 N N . LEU A 1 91 ? 0.241 3.290 11.632 1.00 96.62 91 LEU A N 1
ATOM 719 C CA . LEU A 1 91 ? 0.594 3.695 12.995 1.00 96.62 91 LEU A CA 1
ATOM 720 C C . LEU A 1 91 ? -0.507 3.315 13.992 1.00 96.62 91 LEU A C 1
ATOM 722 O O . LEU A 1 91 ? -0.214 2.713 15.024 1.00 96.62 91 LEU A O 1
ATOM 726 N N . GLU A 1 92 ? -1.769 3.578 13.643 1.00 95.75 92 GLU A N 1
ATOM 727 C CA . GLU A 1 92 ? -2.930 3.188 14.450 1.00 95.75 92 GLU A CA 1
ATOM 728 C C . GLU A 1 92 ? -2.988 1.669 14.631 1.00 95.75 92 GLU A C 1
ATOM 730 O O . GLU A 1 92 ? -3.052 1.185 15.758 1.00 95.75 92 GLU A O 1
ATOM 735 N N . SER A 1 93 ? -2.839 0.917 13.537 1.00 94.19 93 SER A N 1
ATOM 736 C CA . SER A 1 93 ? -2.845 -0.552 13.559 1.00 94.19 93 SER A CA 1
ATOM 737 C C . SER A 1 93 ? -1.683 -1.147 14.368 1.00 94.19 93 SER A C 1
ATOM 739 O O . SER A 1 93 ? -1.827 -2.214 14.959 1.00 94.19 93 SER A O 1
ATOM 741 N N . SER A 1 94 ? -0.535 -0.462 14.421 1.00 93.06 94 SER A N 1
ATOM 742 C CA . SER A 1 94 ? 0.614 -0.840 15.258 1.00 93.06 94 SER A CA 1
ATOM 743 C C . SER A 1 94 ? 0.494 -0.407 16.727 1.00 93.06 94 SER A C 1
ATOM 745 O O . SER A 1 94 ? 1.344 -0.774 17.538 1.00 93.06 94 SER A O 1
ATOM 747 N N . GLY A 1 95 ? -0.549 0.350 17.083 1.00 92.88 95 GLY A N 1
ATOM 748 C CA . GLY A 1 95 ? -0.814 0.818 18.445 1.00 92.88 95 GLY A CA 1
ATOM 749 C C . GLY A 1 95 ? -0.177 2.161 18.823 1.00 92.88 95 GLY A C 1
ATOM 750 O O . GLY A 1 95 ? -0.293 2.573 19.977 1.00 92.88 95 GLY A O 1
ATOM 751 N N . ASP A 1 96 ? 0.460 2.880 17.892 1.00 94.31 96 ASP A N 1
ATOM 752 C CA . ASP A 1 96 ? 0.966 4.239 18.136 1.00 94.31 96 ASP A CA 1
ATOM 753 C C . ASP A 1 96 ? -0.116 5.280 17.819 1.00 94.31 96 ASP A C 1
ATOM 755 O O . ASP A 1 96 ? -0.050 6.030 16.841 1.00 94.31 96 ASP A O 1
ATOM 759 N N . SER A 1 97 ? -1.155 5.319 18.656 1.00 91.81 97 SER A N 1
ATOM 760 C CA . SER A 1 97 ? -2.311 6.204 18.462 1.00 91.81 97 SER A CA 1
ATOM 761 C C . SER A 1 97 ? -1.939 7.692 18.494 1.00 91.81 97 SER A C 1
ATOM 763 O O . SER A 1 97 ? -2.592 8.507 17.841 1.00 91.81 97 SER A O 1
ATOM 765 N N . VAL A 1 98 ? -0.879 8.069 19.221 1.00 94.25 98 VAL A N 1
ATOM 766 C CA . VAL A 1 98 ? -0.423 9.466 19.315 1.00 94.25 98 VAL A CA 1
ATOM 767 C C . VAL A 1 98 ? 0.199 9.909 17.994 1.00 94.25 98 VAL A C 1
ATOM 769 O O . VAL A 1 98 ? -0.177 10.957 17.457 1.00 94.25 98 VAL A O 1
ATOM 772 N N . ALA A 1 99 ? 1.124 9.118 17.440 1.00 95.19 99 ALA A N 1
ATOM 773 C CA . ALA A 1 99 ? 1.698 9.418 16.136 1.00 95.19 99 ALA A CA 1
ATOM 774 C C . ALA A 1 99 ? 0.641 9.316 15.031 1.00 95.19 99 ALA A C 1
ATOM 776 O O . ALA A 1 99 ? 0.587 10.201 14.174 1.00 95.19 99 ALA A O 1
ATOM 777 N N . ALA A 1 100 ? -0.232 8.305 15.092 1.00 96.56 100 ALA A N 1
ATOM 778 C CA . ALA A 1 100 ? -1.330 8.126 14.149 1.00 96.56 100 ALA A CA 1
ATOM 779 C C . ALA A 1 100 ? -2.234 9.357 14.094 1.00 96.56 100 ALA A C 1
ATOM 781 O O . ALA A 1 100 ? -2.525 9.842 13.005 1.00 96.56 100 ALA A O 1
ATOM 782 N N . ARG A 1 101 ? -2.614 9.920 15.250 1.00 96.12 101 ARG A N 1
ATOM 783 C CA . ARG A 1 101 ? -3.456 11.120 15.303 1.00 96.12 101 ARG A CA 1
ATOM 784 C C . ARG A 1 101 ? -2.792 12.325 14.652 1.00 96.12 101 ARG A C 1
ATOM 786 O O . ARG A 1 101 ? -3.422 13.000 13.847 1.00 96.12 101 ARG A O 1
ATOM 793 N N . ARG A 1 102 ? -1.514 12.564 14.950 1.00 96.75 102 ARG A N 1
ATOM 794 C CA . ARG A 1 102 ? -0.762 13.676 14.356 1.00 96.75 102 ARG A CA 1
ATOM 795 C C . ARG A 1 102 ? -0.693 13.565 12.829 1.00 96.75 102 ARG A C 1
ATOM 797 O O . ARG A 1 102 ? -0.933 14.550 12.142 1.00 96.75 102 ARG A O 1
ATOM 804 N N . VAL A 1 103 ? -0.361 12.379 12.314 1.00 97.19 103 VAL A N 1
ATOM 805 C CA . VAL A 1 103 ? -0.253 12.136 10.863 1.00 97.19 103 VAL A CA 1
ATOM 806 C C . VAL A 1 103 ? -1.637 12.150 10.203 1.00 97.19 103 VAL A C 1
ATOM 808 O O . VAL A 1 103 ? -1.791 12.644 9.091 1.00 97.19 103 VAL A O 1
ATOM 811 N N . PHE A 1 104 ? -2.670 11.667 10.892 1.00 96.88 104 PHE A N 1
ATOM 812 C CA . PHE A 1 104 ? -4.049 11.746 10.421 1.00 96.88 104 PHE A CA 1
ATOM 813 C C . PHE A 1 104 ? -4.519 13.196 10.268 1.00 96.88 104 PHE A C 1
ATOM 815 O O . PHE A 1 104 ? -5.109 13.537 9.244 1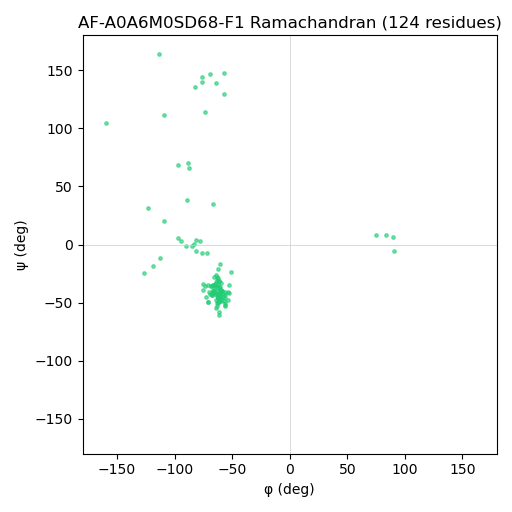.00 96.88 104 PHE A O 1
ATOM 822 N N . ASP A 1 105 ? -4.247 14.053 11.254 1.00 95.75 105 ASP A N 1
ATOM 823 C CA . ASP A 1 105 ? -4.632 15.464 11.192 1.00 95.75 105 ASP A CA 1
ATOM 824 C C . ASP A 1 105 ? -3.959 16.162 9.992 1.00 95.75 105 ASP A C 1
ATOM 826 O O . ASP A 1 105 ? -4.598 16.966 9.313 1.00 95.75 105 ASP A O 1
ATOM 830 N N . GLU A 1 106 ? -2.709 15.804 9.672 1.00 95.75 106 GLU A N 1
ATOM 831 C CA . GLU A 1 106 ? -2.016 16.242 8.452 1.00 95.75 106 GLU A CA 1
ATOM 832 C C . GLU A 1 106 ? -2.708 15.726 7.181 1.00 95.75 106 GLU A C 1
ATOM 834 O O . GLU A 1 106 ? -3.042 16.517 6.296 1.00 95.75 106 GLU A O 1
ATOM 839 N N . ALA A 1 107 ? -2.993 14.422 7.100 1.00 94.88 107 ALA A N 1
ATOM 840 C CA . ALA A 1 107 ? -3.699 13.829 5.962 1.00 94.88 107 ALA A CA 1
ATOM 841 C C . ALA A 1 107 ? -5.056 14.514 5.716 1.00 94.88 107 ALA A C 1
ATOM 843 O O . ALA A 1 107 ? -5.395 14.845 4.578 1.00 94.88 107 ALA A O 1
ATOM 844 N N . ASN A 1 108 ? -5.806 14.783 6.785 1.00 93.75 108 ASN A N 1
ATOM 845 C CA . ASN A 1 108 ? -7.109 15.434 6.727 1.00 93.75 108 ASN A CA 1
ATOM 846 C C . ASN A 1 108 ? -7.014 16.906 6.286 1.00 93.75 108 ASN A C 1
ATOM 848 O O . ASN A 1 108 ? -7.869 17.379 5.544 1.00 93.75 108 ASN A O 1
ATOM 852 N N . GLN A 1 109 ? -5.963 17.629 6.690 1.00 95.56 109 GLN A N 1
ATOM 853 C CA . GLN A 1 109 ? -5.709 18.992 6.204 1.00 95.56 109 GLN A CA 1
ATOM 854 C C . GLN A 1 109 ? -5.369 19.027 4.711 1.00 95.56 109 GLN A C 1
ATOM 856 O O . GLN A 1 109 ? -5.741 19.976 4.021 1.00 95.56 109 GLN A O 1
ATOM 861 N N . ILE A 1 110 ? -4.663 18.009 4.214 1.00 94.56 110 ILE A N 1
ATOM 862 C CA . ILE A 1 110 ? -4.303 17.901 2.797 1.00 94.56 110 ILE A CA 1
ATOM 863 C C . ILE A 1 110 ? -5.543 17.594 1.949 1.00 94.56 110 ILE A C 1
ATOM 865 O O . ILE A 1 110 ? -5.753 18.236 0.918 1.00 94.56 110 ILE A O 1
ATOM 869 N N . ASN A 1 111 ? -6.338 16.595 2.345 1.00 91.94 111 ASN A N 1
ATOM 870 C CA . ASN A 1 111 ? -7.565 16.217 1.648 1.00 91.94 111 ASN A CA 1
ATOM 871 C C . ASN A 1 111 ? -8.512 15.410 2.557 1.00 91.94 111 ASN A C 1
ATOM 873 O O . ASN A 1 111 ? -8.336 14.208 2.757 1.00 91.94 111 ASN A O 1
ATOM 877 N N . ASP A 1 112 ? -9.577 16.054 3.025 1.00 90.44 112 ASP A N 1
ATOM 878 C CA . ASP A 1 112 ? -10.595 15.459 3.901 1.00 90.44 112 ASP A CA 1
ATOM 879 C C . ASP A 1 112 ? -11.582 14.515 3.178 1.00 90.44 112 ASP A C 1
ATOM 881 O O . ASP A 1 112 ? -12.380 13.827 3.817 1.00 90.44 112 ASP A O 1
ATOM 885 N N . GLN A 1 113 ? -11.525 14.442 1.843 1.00 92.12 113 GLN A N 1
ATOM 886 C CA . GLN A 1 113 ? -12.367 13.563 1.023 1.00 92.12 113 GLN A CA 1
ATOM 887 C C . GLN A 1 113 ? -11.674 12.248 0.637 1.00 92.12 113 GLN A C 1
ATOM 889 O O . GLN A 1 113 ? -12.223 11.472 -0.151 1.00 92.12 113 GLN A O 1
ATOM 894 N N . MET A 1 114 ? -10.465 11.976 1.145 1.00 93.00 114 MET A N 1
ATOM 895 C CA . MET A 1 114 ? -9.781 10.715 0.853 1.00 93.00 114 MET A CA 1
ATOM 896 C C . MET A 1 114 ? -10.556 9.508 1.417 1.00 93.00 114 MET A C 1
ATOM 898 O O . MET A 1 114 ? -11.046 9.552 2.552 1.00 93.00 114 MET A O 1
ATOM 902 N N . PRO A 1 115 ? -10.649 8.393 0.668 1.00 89.75 115 PRO A N 1
ATOM 903 C CA . PRO A 1 115 ? -11.265 7.170 1.173 1.00 89.75 115 PRO A CA 1
ATOM 904 C C . PRO A 1 115 ? -10.583 6.682 2.457 1.00 89.75 115 PRO A C 1
ATOM 906 O O . PRO A 1 115 ? -9.365 6.521 2.491 1.00 89.75 115 PRO A O 1
ATOM 909 N N . GLY A 1 116 ? -11.371 6.407 3.497 1.00 87.44 116 GLY A N 1
ATOM 910 C CA . GLY A 1 116 ? -10.882 5.931 4.797 1.00 87.44 116 GLY A CA 1
ATOM 911 C C . GLY A 1 116 ? -10.557 7.028 5.818 1.00 87.44 116 GLY A C 1
ATOM 912 O O . GLY A 1 116 ? -10.295 6.693 6.969 1.00 87.44 116 GLY A O 1
ATOM 913 N N . VAL A 1 117 ? -10.624 8.318 5.452 1.00 91.81 117 VAL A N 1
ATOM 914 C CA . VAL A 1 117 ? -10.447 9.429 6.412 1.00 91.81 117 VAL A CA 1
ATOM 915 C C . VAL A 1 117 ? -11.514 9.395 7.502 1.00 91.81 117 VAL A C 1
ATOM 917 O O . VAL A 1 117 ? -11.183 9.476 8.678 1.00 91.81 117 VAL A O 1
ATOM 920 N N . LYS A 1 118 ? -12.787 9.237 7.124 1.00 91.00 118 LYS A N 1
ATOM 921 C CA . LYS A 1 118 ? -13.905 9.194 8.081 1.00 91.00 118 LYS A CA 1
ATOM 922 C C . LYS A 1 118 ? -13.776 8.011 9.038 1.00 91.00 118 LYS A C 1
ATOM 924 O O . LYS A 1 118 ? -13.785 8.210 10.245 1.00 91.00 118 LYS A O 1
ATOM 929 N N . ASP A 1 119 ? -13.543 6.821 8.489 1.00 91.75 119 ASP A N 1
ATOM 930 C CA . ASP A 1 119 ? -13.400 5.594 9.276 1.00 91.75 119 ASP A CA 1
ATOM 931 C C . ASP A 1 119 ? -12.222 5.676 10.259 1.00 91.75 119 ASP A C 1
ATOM 933 O O . ASP A 1 119 ? -12.311 5.177 11.377 1.00 91.75 119 ASP A O 1
ATOM 937 N N . LEU A 1 120 ? -11.094 6.278 9.855 1.00 90.31 120 LEU A N 1
ATOM 938 C CA . LEU A 1 120 ? -9.951 6.467 10.752 1.00 90.31 120 LEU A CA 1
ATOM 939 C C . LEU A 1 120 ? -10.215 7.567 11.789 1.00 90.31 120 LEU A C 1
ATOM 941 O O . LEU A 1 120 ? -9.790 7.430 12.933 1.00 90.31 120 LEU A O 1
ATOM 945 N N . HIS A 1 121 ? -10.929 8.633 11.421 1.00 92.38 121 HIS A N 1
ATOM 946 C CA . HIS A 1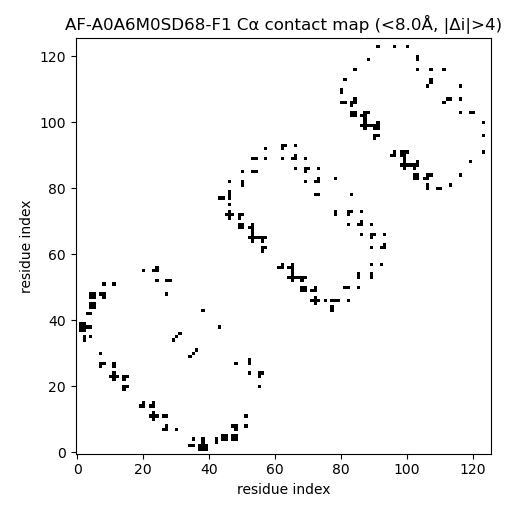 121 ? -11.310 9.677 12.367 1.00 92.38 121 HIS A CA 1
ATOM 947 C C . HIS A 1 121 ? -12.111 9.106 13.535 1.00 92.38 121 HIS A C 1
ATOM 949 O O . HIS A 1 121 ? -11.769 9.373 14.683 1.00 92.38 121 HIS A O 1
ATOM 955 N N . GLU A 1 122 ? -13.126 8.293 13.228 1.00 91.81 122 GLU A N 1
ATOM 956 C CA . GLU A 1 122 ? -13.978 7.639 14.221 1.00 91.81 122 GLU A CA 1
ATOM 957 C C . GLU A 1 122 ? -13.126 6.803 15.189 1.00 91.81 122 GLU A C 1
ATOM 959 O O . GLU A 1 122 ? -13.143 7.072 16.391 1.00 91.81 122 GLU A O 1
ATOM 964 N N . ARG A 1 123 ? -12.259 5.917 14.673 1.00 91.44 123 ARG A N 1
ATOM 965 C CA . ARG A 1 123 ? -11.371 5.071 15.500 1.00 91.44 123 ARG A CA 1
ATOM 966 C C . ARG A 1 123 ? -10.382 5.846 16.374 1.00 91.44 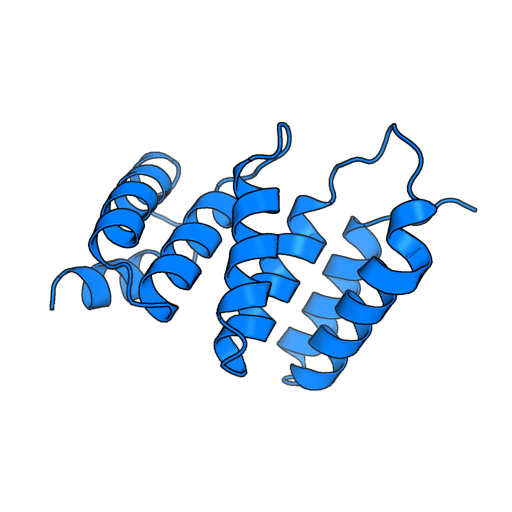123 ARG A C 1
ATOM 968 O O . ARG A 1 123 ? -10.014 5.373 17.438 1.00 91.44 123 ARG A O 1
ATOM 975 N N . LEU A 1 124 ? -9.929 7.022 15.939 1.00 90.12 124 LEU A N 1
ATOM 976 C CA . LEU A 1 124 ? -8.994 7.859 16.705 1.00 90.12 124 LEU A CA 1
ATOM 977 C C . LEU A 1 124 ? -9.683 8.771 17.733 1.00 90.12 124 LEU A C 1
ATOM 979 O O . LEU A 1 124 ? -9.002 9.564 18.394 1.00 90.12 124 LEU A O 1
ATOM 983 N N . THR A 1 125 ? -11.014 8.746 17.811 1.00 86.12 125 THR A N 1
ATOM 984 C CA . THR A 1 125 ? -11.811 9.541 18.764 1.00 86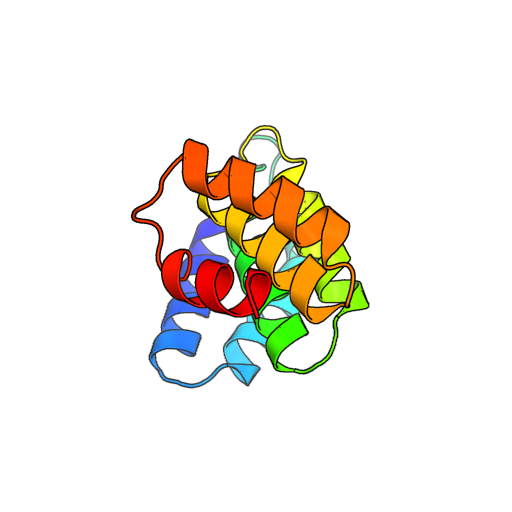.12 125 THR A CA 1
ATOM 985 C C . THR A 1 125 ? -12.536 8.709 19.820 1.00 86.12 125 THR A C 1
ATOM 987 O O . THR A 1 125 ? -13.034 9.298 20.781 1.00 86.12 125 THR A O 1
ATOM 990 N N . GLU A 1 126 ? -12.584 7.388 19.645 1.00 71.88 126 GLU A N 1
ATOM 991 C CA . GLU A 1 126 ? -13.083 6.406 20.622 1.00 71.88 126 GLU A CA 1
ATOM 992 C C . GLU A 1 126 ? -12.070 6.144 21.749 1.00 71.88 126 GLU A C 1
ATOM 994 O O . GLU A 1 126 ? -12.528 5.987 22.906 1.00 71.88 126 GLU A O 1
#

Foldseek 3Di:
DADALVVLLVVLVVCVVVVNLVVSLVSLVCCVPPHVVRHDPVRPLNLRSLLSNLVSCLVVVNLVSSLVSLVVLVPDPNHDLSSLLSNLVSCVSVPVLVVSVVSLVVSCVRPVPDPCNVVSVVVSVD

Organism: NCBI:txid2304604

Secondary structure (DSSP, 8-state):
----HHHHHHHHHHHHHTT-HHHHHHHHHHIIIIIGGGS-GGG--THHHHHHHHHHHHHTT-HHHHHHHHHHHHTSTT--HHHHHHHHHHHHHTT-HHHHHHHHHHHHHH-TTSTTHHHHHHHTT-

Mean predicted aligned error: 3.89 Å

Solvent-accessible surface area (backbone atoms only — not comparable to full-atom values): 6692 Å² total; per-residue (Å²): 134,78,55,54,47,57,62,55,29,56,52,28,47,55,28,44,77,69,70,36,52,68,60,22,38,54,53,46,50,49,37,63,77,75,39,51,88,55,41,55,86,95,55,79,58,45,35,56,38,27,36,53,42,16,54,49,28,45,76,72,68,40,40,68,65,13,38,54,32,12,51,52,14,48,71,36,98,67,46,51,68,66,25,36,40,46,31,15,52,39,31,41,75,63,65,40,54,69,61,12,49,58,36,35,56,50,22,43,72,75,46,68,81,46,90,62,46,65,66,49,51,54,68,76,72,112

Nearest PDB structures (foldseek):
  4gco-assembly1_A  TM=7.881E-01  e=3.479E-03  Caenorhabditis elegans
  6fdt-assembly1_A  TM=7.582E-01  e=4.037E-03  Homo sapiens
  4cgv-assembly3_C  TM=7.551E-01  e=1.145E-02  Homo sapiens
  8ffw-assembly1_D  TM=7.354E-01  e=5.606E-02  Homo sapiens
  6ppl-assembly1_B  TM=6.407E-01  e=2.486E-01  Homo sapiens

InterPro domains:
  IPR011990 Tetratricopeptide-like helical domain superfamily [G3DSA:1.25.40.10] (4-126)
  IPR011990 Tetratricopeptide-like helical domain superfamily [SSF48452] (8-114)

Radius of gyration: 14.34 Å; Cα contacts (8 Å, |Δi|>4): 165; chains: 1; bounding box: 30×32×41 Å

Sequence (126 aa):
MGVSPQKWADCAEAFINAGNHQKARELLEDYFDNYSIKVTSYARFETAPMRMLAKLLIQSGDFERGCEFAQQAYSSDHQCPMDVLIYALVLESSGDSVAARRVFDEANQINDQMPGVKDLHERLTE

=== Feature glossary ===
The features interleaved in this record are:

— What the protein is —

Sequence gives the chain of amino acids in standard one-letter code (A=alanine, C=cysteine, …, Y=tyrosine), read N→C. It is the only feature that is directly encoded by the gene; all structural features are derived from the folded form of this sequence.

Database cross-references. InterPro integrates a dozen domain/family signature databases into unified entries with residue-range hits. GO terms attach function/process/location labels with evidence codes. CATH codes position the fold in a four-level structural taxonomy. Organism is the NCBI-taxonomy species name.

— Where its atoms are —

Atomic coordinates in PDBx/mmCIF format — the same representation the Protein Data Bank distributes. Each line of the _atom_site loop places one backbone atom in Cartesian space (units: ångströms, origin: arbitrary).

The six renders are orthographic views along the three Cartesian axes in both directions. Representation (cartoon, sticks, or surface) and color scheme (sequence-rainbow or by-chain) vary across proteins so the training set covers all the common visualization conventions.

— Local backbone conformation —

Eight-state secondary structure (DSSP): H is the canonical α-helix, G the tighter 3₁₀-helix, I the wider π-helix; E/B are β-structure, T and S are turns and bends, and '-' is everything else. DSSP derives these from the pattern of main-chain N–H···O=C hydrogen bonds, not from the sequence.

P-SEA three-state annotation labels each residue as helix, strand, or coil based purely on the geometry of the Cα trace. It serves as a fallback when the full backbone (and thus DSSP) is unavailable.

The φ/ψ torsion pair specifies the backbone conformation at each residue. φ rotates about the N–Cα bond, ψ about the Cα–C bond. Steric clashes forbid most of the (φ, ψ) plane — the allowed regions (α-helix basin, β-sheet basin, left-handed helix) are the Ramachandran-allowed regions.

— Global shape and packing —

The geometric summary reports three shape descriptors. Rg (radius of gyration) measures how spread out the Cα atoms are about their centre of mass; compact globular proteins have small Rg, elongated or unfolded ones large. Cα contacts (<8 Å, |i−j|>4) count long-range residue pairs in spatial proximity — high for tightly packed folds, near zero for rods or random coil. The bounding-box extents give the protein's footprint along x, y, z in Å.

Solvent-accessible surface area (SASA) is the area in Å² traced out by the centre of a 1.4 Å probe sphere (a water molecule) rolled over the protein's van der Waals surface (Shrake–Rupley / Lee–Richards construction). Buried residues have near-zero SASA; fully exposed residues can exceed 200 Å². The total SASA scales roughly with the number of surface residues.

The contact map is a binary N×N matrix image: pixel (i, j) is dark where Cα_i and Cα_j are within 8 Å and |i−j|>4. Because the |i−j|>4 filter removes local helical contacts, off-diagonal stripes parallel to the main diagonal indicate parallel β-sheets; stripes perpendicular to it indicate an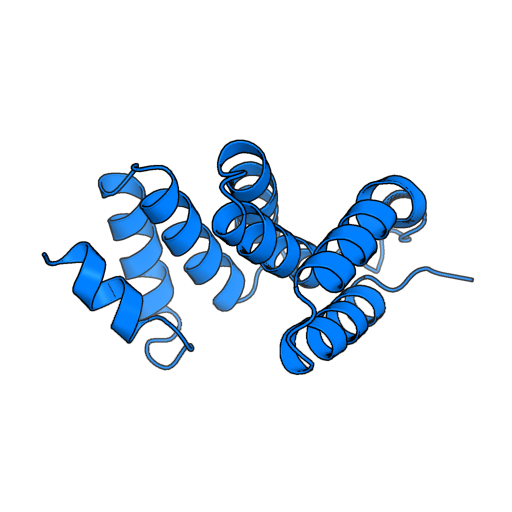tiparallel β-sheets. The Ramachandran plot scatters every residue's (φ, ψ) pair against the sterically allowed regions. The PAE heatmap renders the predicted-aligned-error matrix.

— Structural neighborhood —

3Di is Foldseek's structural alphabet. Each residue is assigned one of twenty discrete states based on how its Cα sits relative to its spatial (not sequential) neighbors. Aligning 3Di strings finds structural homologs roughly as well as full 3D superposition, but orders of magnitude faster.

Nearest PDB neighbors are the top structural matches found by Foldseek when searching this structure against the entire Protein Data Bank. Each hit reports a TM-score (0 to 1; >0.5 almost always implies the same fold) and an E-value. These are *structural* homologs — they may share no detectable sequence similarity.

— Confidence and disorder —

For AlphaFold models, the B-factor field carries pLDDT — the model's own estimate of local accuracy on a 0–100 scale. Regions with pLDDT<50 should be treated as essentially unmodeled; they often correspond to intrinsically disordered segments.

Crystallographic B-factors measure how much each atom's electron density is smeared out, in Å². They rise in mobile loops and surface residues and fall in the buried interior. In AlphaFold models this column is repurposed to hold pLDDT instead.

Predicted aligned error is AlphaFold's pairwise confidence. Unlike pLDDT (per-residue), PAE is per-residue-pair and captures whether two parts of the structure are correctly placed relative to each other. Units are ångströms of expected positional error.